Protein AF-A0A4S3J1G2-F1 (afdb_monomer)

Sequence (66 aa):
MHFSLLVGVAVGLGAIVGASGVLEVDLVFPRNETYAPTDYFPVVFALQNAERARYLKSQLKLQSSL

Structure (mmCIF, N/CA/C/O backbone):
data_AF-A0A4S3J1G2-F1
#
_entry.id   AF-A0A4S3J1G2-F1
#
loop_
_atom_site.group_PDB
_atom_site.id
_atom_site.type_symbol
_atom_site.label_atom_id
_atom_site.label_alt_id
_atom_site.label_comp_id
_atom_site.label_asym_id
_atom_site.label_entity_id
_atom_site.label_seq_id
_atom_site.pdbx_PDB_ins_code
_atom_site.Cartn_x
_atom_site.Cartn_y
_atom_site.Cartn_z
_atom_site.occupancy
_atom_site.B_iso_or_equiv
_atom_site.auth_seq_id
_atom_site.auth_comp_id
_atom_site.auth_asym_id
_atom_site.auth_atom_id
_atom_site.pdbx_PDB_model_num
ATOM 1 N N . MET A 1 1 ? -19.969 22.526 -4.586 1.00 44.16 1 MET A N 1
ATOM 2 C CA . MET A 1 1 ? -18.971 22.470 -5.680 1.00 44.16 1 MET A CA 1
ATOM 3 C C . MET A 1 1 ? -17.550 22.477 -5.104 1.00 44.16 1 MET A C 1
ATOM 5 O O . MET A 1 1 ? -16.814 23.427 -5.309 1.00 44.16 1 MET A O 1
ATOM 9 N N . HIS A 1 2 ? -17.169 21.455 -4.327 1.00 44.44 2 HIS A N 1
ATOM 10 C CA . HIS A 1 2 ? -15.878 21.446 -3.612 1.00 44.44 2 HIS A CA 1
ATOM 11 C C . HIS A 1 2 ? -15.369 20.012 -3.365 1.00 44.44 2 HIS A C 1
ATOM 13 O O . HIS A 1 2 ? -14.840 19.706 -2.311 1.00 44.44 2 HIS A O 1
ATOM 19 N N . PHE A 1 3 ? -15.590 19.096 -4.312 1.00 41.91 3 PHE A N 1
ATOM 20 C CA . PHE A 1 3 ? -15.034 17.733 -4.239 1.00 41.91 3 PHE A CA 1
ATOM 21 C C . PHE A 1 3 ? -14.303 17.328 -5.528 1.00 41.91 3 PHE A C 1
ATOM 23 O O . PHE A 1 3 ? -13.336 16.578 -5.468 1.00 41.91 3 PHE A O 1
ATOM 30 N N . SER A 1 4 ? -14.665 17.902 -6.684 1.00 48.59 4 SER A N 1
ATOM 31 C CA . SER A 1 4 ? -13.997 17.610 -7.963 1.00 48.59 4 SER A CA 1
ATOM 32 C C . SER A 1 4 ? -12.606 18.232 -8.126 1.00 48.59 4 SER A C 1
ATOM 34 O O . SER A 1 4 ? -11.820 17.721 -8.915 1.00 48.59 4 SER A O 1
ATOM 36 N N . LEU A 1 5 ? -12.268 19.300 -7.391 1.00 44.47 5 LEU A N 1
ATOM 37 C CA . LEU A 1 5 ? -10.965 19.962 -7.546 1.00 44.47 5 LEU A CA 1
ATOM 38 C C . LEU A 1 5 ? -9.821 19.132 -6.936 1.00 44.47 5 LEU A C 1
ATOM 40 O O . LEU A 1 5 ? -8.761 19.010 -7.539 1.00 44.47 5 LEU A O 1
ATOM 44 N N . LEU A 1 6 ? -10.053 18.498 -5.780 1.00 44.09 6 LEU A N 1
ATOM 45 C CA . LEU A 1 6 ? -9.046 17.669 -5.105 1.00 44.09 6 LEU A CA 1
ATOM 46 C C . LEU A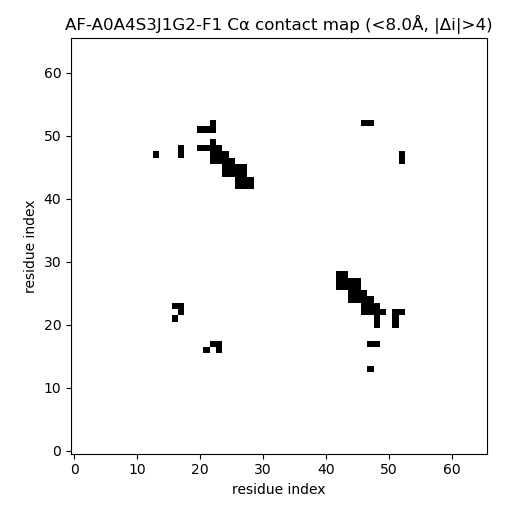 1 6 ? -8.746 16.373 -5.871 1.00 44.09 6 LEU A C 1
ATOM 48 O O . LEU A 1 6 ? -7.595 15.952 -5.936 1.00 44.09 6 LEU A O 1
ATOM 52 N N . VAL A 1 7 ? -9.761 15.772 -6.502 1.00 47.28 7 VAL A N 1
ATOM 53 C CA . VAL A 1 7 ? -9.575 14.590 -7.361 1.00 47.28 7 VAL A CA 1
ATOM 54 C C . VAL A 1 7 ? -8.786 14.957 -8.622 1.00 47.28 7 VAL A C 1
ATOM 56 O O . VAL A 1 7 ? -7.886 14.218 -9.008 1.00 47.28 7 VAL A O 1
ATOM 59 N N . GLY A 1 8 ? -9.052 16.124 -9.219 1.00 43.56 8 GLY A N 1
ATOM 60 C CA . GLY A 1 8 ? -8.311 16.611 -10.386 1.00 43.56 8 GLY A CA 1
ATOM 61 C C . GLY A 1 8 ? -6.829 16.889 -10.106 1.00 43.56 8 GLY A C 1
ATOM 62 O O . GLY A 1 8 ? -5.984 16.537 -10.925 1.00 43.56 8 GLY A O 1
ATOM 63 N N . VAL A 1 9 ? -6.497 17.455 -8.939 1.00 50.59 9 VAL A N 1
ATOM 64 C CA . VAL A 1 9 ? -5.098 17.712 -8.541 1.00 50.59 9 VAL A CA 1
ATOM 65 C C . VAL A 1 9 ? -4.350 16.411 -8.228 1.00 50.59 9 VAL A C 1
ATOM 67 O O . VAL A 1 9 ? -3.209 16.266 -8.655 1.00 50.59 9 VAL A O 1
ATOM 70 N N . ALA A 1 10 ? -4.983 15.442 -7.555 1.00 51.62 10 ALA A N 1
ATOM 71 C CA . ALA A 1 10 ? -4.357 14.149 -7.257 1.00 51.62 10 ALA A CA 1
ATOM 72 C C . ALA A 1 10 ? -4.101 13.309 -8.525 1.00 51.62 10 ALA A C 1
ATOM 74 O O . ALA A 1 10 ? -3.018 12.751 -8.684 1.00 51.62 10 ALA A O 1
ATOM 75 N N . VAL A 1 11 ? -5.062 13.269 -9.458 1.00 52.78 11 VAL A N 1
ATOM 76 C CA . VAL A 1 11 ? -4.897 12.588 -10.758 1.00 52.78 11 VAL A CA 1
ATOM 77 C C . VAL A 1 11 ? -3.857 13.304 -11.627 1.00 52.78 11 VAL A C 1
ATOM 79 O O . VAL A 1 11 ? -3.041 12.651 -12.274 1.00 52.78 11 VAL A O 1
ATOM 82 N N . GLY A 1 12 ? -3.856 14.641 -11.611 1.00 52.84 12 GLY A N 1
ATOM 83 C CA . GLY A 1 12 ? -2.867 15.459 -12.306 1.00 52.84 12 GLY A CA 1
ATOM 84 C C . GLY A 1 12 ? -1.450 15.186 -11.812 1.00 52.84 12 GLY A C 1
ATOM 85 O O . GLY A 1 12 ? -0.597 14.883 -12.636 1.00 52.84 12 GLY A O 1
ATOM 86 N N . LEU A 1 13 ? -1.217 15.218 -10.493 1.00 54.31 13 LEU A N 1
ATOM 87 C CA . LEU A 1 13 ? 0.099 14.993 -9.881 1.00 54.31 13 LEU A CA 1
ATOM 88 C C . LEU A 1 13 ? 0.643 13.574 -10.140 1.00 54.31 13 LEU A C 1
ATOM 90 O O . LEU A 1 13 ? 1.801 13.439 -10.535 1.00 54.31 13 LEU A O 1
ATOM 94 N N . GLY A 1 14 ? -0.195 12.538 -10.015 1.00 53.84 14 GLY A N 1
ATOM 95 C CA . GLY A 1 14 ? 0.206 11.153 -10.307 1.00 53.84 14 GLY A CA 1
ATOM 96 C C . GLY A 1 14 ? 0.617 10.937 -11.771 1.00 53.84 14 GLY A C 1
ATOM 97 O O . GLY A 1 14 ? 1.581 10.231 -12.067 1.00 53.84 14 GLY A O 1
ATOM 98 N N . ALA A 1 15 ? -0.036 11.627 -12.715 1.00 54.53 15 ALA A N 1
ATOM 99 C CA . ALA A 1 15 ? 0.334 11.564 -14.130 1.00 54.53 15 ALA A CA 1
ATOM 100 C C . ALA A 1 15 ? 1.684 12.249 -14.437 1.00 54.53 15 ALA A C 1
ATOM 102 O O . ALA A 1 15 ? 2.463 11.724 -15.236 1.00 54.53 15 ALA A O 1
ATOM 103 N N . ILE A 1 16 ? 1.996 13.388 -13.798 1.00 54.84 16 ILE A N 1
ATOM 104 C CA . ILE A 1 16 ? 3.295 14.077 -13.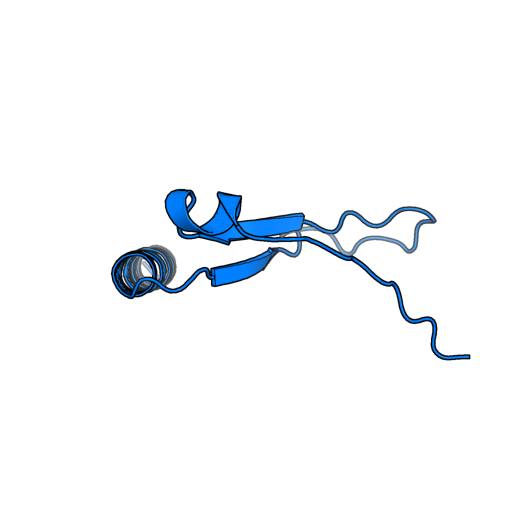978 1.00 54.84 16 ILE A CA 1
ATOM 105 C C . ILE A 1 16 ? 4.444 13.279 -13.355 1.00 54.84 16 ILE A C 1
ATOM 107 O O . ILE A 1 16 ? 5.527 13.223 -13.939 1.00 54.84 16 ILE A O 1
ATOM 111 N N . VAL A 1 17 ? 4.218 12.613 -12.215 1.00 55.84 17 VAL A N 1
ATOM 112 C CA . VAL A 1 17 ? 5.226 11.713 -11.632 1.00 55.84 17 VAL A CA 1
ATOM 113 C C . VAL A 1 17 ? 5.444 10.480 -12.510 1.00 55.84 17 VAL A C 1
ATOM 115 O O . VAL A 1 17 ? 6.597 10.105 -12.740 1.00 55.84 17 VAL A O 1
ATOM 118 N N . GLY A 1 18 ? 4.390 9.913 -13.107 1.00 57.28 18 GLY A N 1
ATOM 119 C CA . GLY A 1 18 ? 4.504 8.789 -14.044 1.00 57.28 18 GLY A CA 1
ATOM 120 C C . GLY A 1 18 ? 5.469 9.032 -15.217 1.00 57.28 18 GLY A C 1
ATOM 121 O O . GLY A 1 18 ? 6.133 8.096 -15.667 1.00 57.28 18 GLY A O 1
ATOM 122 N N . ALA A 1 19 ? 5.619 10.284 -15.665 1.00 59.78 19 ALA A N 1
ATOM 123 C CA . ALA A 1 19 ? 6.514 10.676 -16.760 1.00 59.78 19 ALA A CA 1
ATOM 124 C C . ALA A 1 19 ? 7.988 10.883 -16.346 1.00 59.78 19 ALA A C 1
ATOM 126 O O . ALA A 1 19 ? 8.863 10.958 -17.207 1.00 59.78 19 ALA A O 1
ATOM 127 N N . SER A 1 20 ? 8.294 10.955 -15.046 1.00 66.06 20 SER A N 1
ATOM 128 C CA . SER A 1 20 ? 9.639 11.279 -14.532 1.00 66.06 20 SER A CA 1
ATOM 129 C C . SER A 1 20 ? 10.633 10.107 -14.561 1.00 66.06 20 SER A C 1
ATOM 131 O O . SER A 1 20 ? 11.796 10.254 -14.184 1.00 66.06 20 SER A O 1
ATOM 133 N N . GLY A 1 21 ? 10.184 8.914 -14.966 1.00 76.88 21 GLY A N 1
ATOM 134 C CA . GLY A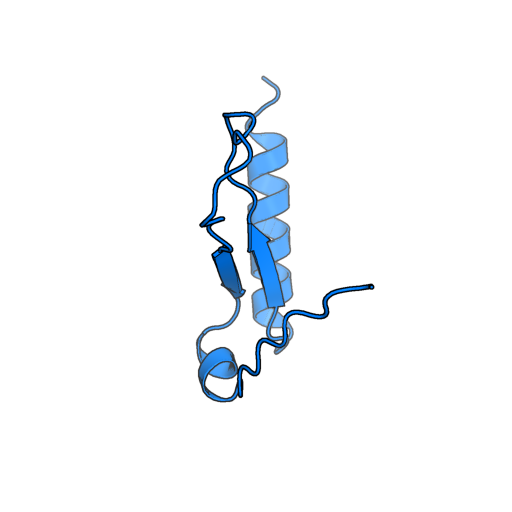 1 21 ? 10.958 7.689 -14.783 1.00 76.88 21 GLY A CA 1
ATOM 135 C C . GLY A 1 21 ? 11.152 7.330 -13.304 1.00 76.88 21 GLY A C 1
ATOM 136 O O . GLY A 1 21 ? 11.997 6.510 -12.979 1.00 76.88 21 GLY A O 1
ATOM 137 N N . VAL A 1 22 ? 10.406 7.906 -12.371 1.00 83.94 22 VAL A N 1
ATOM 138 C CA . VAL A 1 22 ? 10.441 7.476 -10.969 1.00 83.94 22 VAL A CA 1
ATOM 139 C C . VAL A 1 22 ? 9.383 6.390 -10.755 1.00 83.94 22 VAL A C 1
ATOM 141 O O . VAL A 1 22 ? 8.327 6.405 -11.386 1.00 83.94 22 VAL A O 1
ATOM 144 N N . LEU A 1 23 ? 9.704 5.403 -9.915 1.00 86.31 23 LEU A N 1
ATOM 145 C CA . LEU A 1 23 ? 8.727 4.468 -9.356 1.00 86.31 23 LEU A CA 1
ATOM 146 C C . LEU A 1 23 ? 8.211 5.091 -8.060 1.00 86.31 23 LEU A C 1
ATOM 148 O O . LEU A 1 23 ? 8.982 5.237 -7.112 1.00 86.31 23 LEU A O 1
ATOM 152 N N . GLU A 1 24 ? 6.937 5.463 -8.036 1.00 89.06 24 GLU A N 1
ATOM 153 C CA . GLU A 1 24 ? 6.277 5.969 -6.831 1.00 89.06 24 GLU A CA 1
ATOM 154 C C . GLU A 1 24 ? 5.600 4.810 -6.092 1.00 89.06 24 GLU A C 1
ATOM 156 O O . GLU A 1 24 ? 5.034 3.903 -6.714 1.00 89.06 24 GLU A O 1
ATOM 161 N N . VAL A 1 25 ? 5.711 4.826 -4.763 1.00 87.50 25 VAL A N 1
ATOM 162 C CA . VAL A 1 25 ? 5.138 3.822 -3.863 1.00 87.50 25 VAL A CA 1
ATOM 163 C C . VAL A 1 25 ? 4.347 4.548 -2.788 1.00 87.50 25 VAL A C 1
ATOM 165 O O . VAL A 1 25 ? 4.933 5.196 -1.921 1.00 87.50 25 VAL A O 1
ATOM 168 N N . ASP A 1 26 ? 3.031 4.388 -2.818 1.00 88.56 26 ASP A N 1
ATOM 169 C CA . ASP A 1 26 ? 2.125 4.999 -1.853 1.00 88.56 26 ASP A CA 1
ATOM 170 C C . ASP A 1 26 ? 1.585 3.953 -0.881 1.00 88.56 26 ASP A C 1
ATOM 172 O O . ASP A 1 26 ? 1.286 2.822 -1.268 1.00 88.56 26 ASP A O 1
ATOM 176 N N . LEU A 1 27 ? 1.400 4.345 0.380 1.00 86.62 27 LEU A N 1
ATOM 177 C CA . LEU A 1 27 ? 0.654 3.564 1.362 1.00 86.62 27 LEU A CA 1
ATOM 178 C C . LEU A 1 27 ? -0.782 4.08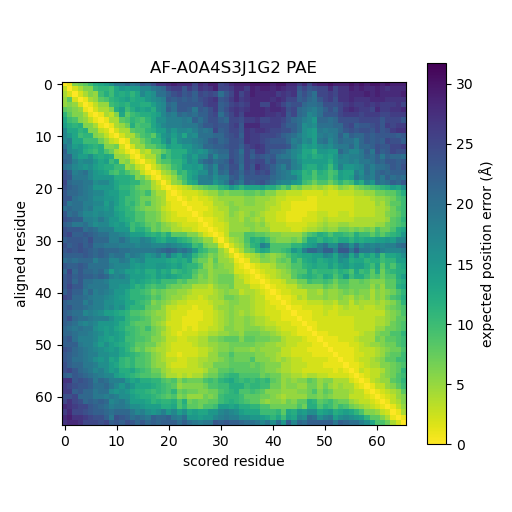4 1.430 1.00 86.62 27 LEU A C 1
ATOM 180 O O . LEU A 1 27 ? -1.022 5.234 1.804 1.00 86.62 27 LEU A O 1
ATOM 184 N N . VAL A 1 28 ? -1.741 3.229 1.085 1.00 83.50 28 VAL A N 1
ATOM 185 C CA . VAL A 1 28 ? -3.157 3.592 1.069 1.00 83.50 28 VAL A CA 1
ATOM 186 C C . VAL A 1 28 ? -3.822 3.113 2.350 1.00 83.50 28 VAL A C 1
ATOM 188 O O . VAL A 1 28 ? -3.974 1.914 2.580 1.00 83.50 28 VAL A O 1
ATOM 191 N N . PHE A 1 29 ? -4.273 4.067 3.164 1.00 77.25 29 PHE A N 1
ATOM 192 C CA . PHE A 1 29 ? -5.163 3.783 4.282 1.00 77.25 29 PHE A CA 1
ATOM 193 C C . PHE A 1 29 ? -6.609 3.707 3.785 1.00 77.25 29 PHE A C 1
ATOM 195 O O . PHE A 1 29 ? -7.031 4.565 2.998 1.00 77.25 29 PHE A O 1
ATOM 202 N N . PRO A 1 30 ? -7.394 2.714 4.227 1.00 70.94 30 PRO A N 1
ATOM 203 C CA . PRO A 1 30 ? -8.785 2.639 3.827 1.00 70.94 30 PRO A CA 1
ATOM 204 C C . PRO A 1 30 ? -9.555 3.852 4.358 1.00 70.94 30 PRO A C 1
ATOM 206 O O . PRO A 1 30 ? -9.390 4.271 5.505 1.00 70.94 30 PRO A O 1
ATOM 209 N N . ARG A 1 31 ? -10.411 4.425 3.515 1.00 71.50 31 ARG A N 1
ATOM 210 C CA . ARG A 1 31 ? -11.282 5.536 3.894 1.00 71.50 31 ARG A CA 1
ATOM 211 C C . ARG A 1 31 ? -12.633 4.949 4.266 1.00 71.50 31 ARG A C 1
ATOM 213 O O . ARG A 1 31 ? -13.356 4.561 3.357 1.00 71.50 31 ARG A O 1
ATOM 220 N N . ASN A 1 32 ? -12.916 4.818 5.564 1.00 62.12 32 ASN A N 1
ATOM 221 C CA . ASN A 1 32 ? -14.231 5.107 6.173 1.00 62.12 32 ASN A CA 1
ATOM 222 C C . ASN A 1 32 ? -14.519 4.414 7.510 1.00 62.12 32 ASN A C 1
ATOM 224 O O . ASN A 1 32 ? -15.586 4.653 8.064 1.00 62.12 32 ASN A O 1
ATOM 228 N N . GLU A 1 33 ? -13.605 3.643 8.093 1.00 62.84 33 GLU A N 1
ATOM 229 C CA . GLU A 1 33 ? -13.849 3.053 9.413 1.00 62.84 33 GLU A CA 1
ATOM 230 C C . GLU A 1 33 ? -12.597 3.167 10.279 1.00 62.84 33 GLU A C 1
ATOM 232 O O . GLU A 1 33 ? -11.477 2.933 9.821 1.00 62.84 33 GLU A O 1
ATOM 237 N N . THR A 1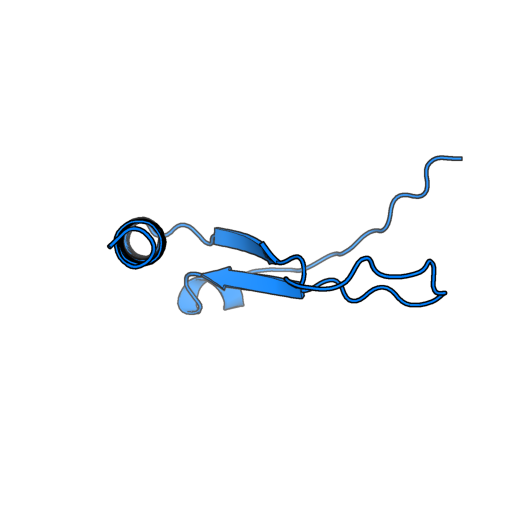 34 ? -12.773 3.561 11.542 1.00 71.69 34 THR A N 1
ATOM 238 C CA . THR A 1 34 ? -11.743 3.328 12.553 1.00 71.69 34 THR A CA 1
ATOM 239 C C . THR A 1 34 ? -11.607 1.820 12.688 1.00 71.69 34 THR A C 1
ATOM 241 O O . THR A 1 34 ? -12.496 1.162 13.225 1.00 71.69 34 THR A O 1
ATOM 244 N N . TYR A 1 35 ? -10.512 1.268 12.173 1.00 67.56 35 TYR A N 1
ATOM 245 C CA . TYR A 1 35 ? -10.225 -0.150 12.323 1.00 67.56 35 TYR A CA 1
ATOM 246 C C . TYR A 1 35 ? -10.012 -0.460 13.799 1.00 67.56 35 TYR A C 1
ATOM 248 O O . TYR A 1 35 ? -9.111 0.090 14.436 1.00 67.56 35 TYR A O 1
ATOM 256 N N . ALA A 1 36 ? -10.856 -1.335 14.344 1.00 77.50 36 ALA A N 1
ATOM 257 C CA . ALA A 1 36 ? -10.606 -1.907 15.654 1.00 77.50 36 ALA A CA 1
ATOM 258 C C . ALA A 1 36 ? -9.256 -2.646 15.626 1.00 77.50 36 ALA A C 1
ATOM 260 O O . ALA A 1 36 ? -8.928 -3.259 14.603 1.00 77.50 36 ALA A O 1
ATOM 261 N N . PRO A 1 37 ? -8.475 -2.616 16.720 1.00 79.62 37 PRO A N 1
ATOM 262 C CA . PRO A 1 37 ? -7.292 -3.452 16.836 1.00 79.62 37 PRO A CA 1
ATOM 263 C C . PRO A 1 37 ? -7.657 -4.909 16.545 1.00 79.62 37 PRO A C 1
ATOM 265 O O . PRO A 1 37 ? -8.569 -5.469 17.150 1.00 79.62 37 PRO A O 1
ATOM 268 N N . THR A 1 38 ? -6.964 -5.500 15.584 1.00 78.69 38 THR A N 1
ATOM 269 C CA . THR A 1 38 ? -7.142 -6.885 15.159 1.00 78.69 38 THR A CA 1
ATOM 270 C C . THR A 1 38 ? -5.769 -7.480 14.896 1.00 78.69 38 THR A C 1
ATOM 272 O O . THR A 1 38 ? -4.820 -6.752 14.596 1.00 78.69 38 THR A O 1
ATOM 275 N N . ASP A 1 39 ? -5.670 -8.802 14.987 1.00 83.88 39 ASP A N 1
ATOM 276 C CA . ASP A 1 39 ? -4.431 -9.534 14.731 1.00 83.88 39 ASP A CA 1
ATOM 277 C C . ASP A 1 39 ? -3.928 -9.345 13.286 1.00 83.88 39 ASP A C 1
ATOM 279 O O . ASP A 1 39 ? -2.741 -9.529 13.014 1.00 83.88 39 ASP A O 1
ATOM 283 N N . TYR A 1 40 ? -4.807 -8.936 12.358 1.00 79.56 40 TYR A N 1
ATOM 284 C CA . TYR A 1 40 ? -4.479 -8.742 10.945 1.00 79.56 40 TYR A CA 1
ATOM 285 C C . TYR A 1 40 ? -4.896 -7.363 10.430 1.00 79.56 40 TYR A C 1
ATOM 287 O O . TYR A 1 40 ? -6.076 -7.092 10.216 1.00 79.56 40 TYR A O 1
ATOM 295 N N . PHE A 1 41 ? -3.912 -6.507 10.144 1.00 79.00 41 PHE A N 1
ATOM 296 C CA . PHE A 1 41 ? -4.141 -5.196 9.538 1.00 79.00 41 PHE A CA 1
ATOM 297 C C . PHE A 1 41 ? -3.776 -5.198 8.043 1.00 79.00 41 PHE A C 1
ATOM 299 O O . PHE A 1 41 ? -2.633 -5.520 7.701 1.00 79.00 41 PHE A O 1
ATOM 306 N N . PRO A 1 42 ? -4.702 -4.837 7.132 1.00 77.81 42 PRO A N 1
ATOM 307 C CA . PRO A 1 42 ? -4.392 -4.776 5.711 1.00 77.81 42 PRO A CA 1
ATOM 308 C C . PRO A 1 42 ? -3.485 -3.576 5.405 1.00 77.81 42 PRO A C 1
ATOM 310 O O . PRO A 1 42 ? -3.856 -2.425 5.619 1.00 77.81 42 PRO A O 1
ATOM 313 N N . VAL A 1 43 ? -2.303 -3.848 4.850 1.00 80.81 43 VAL A N 1
ATOM 314 C CA . VAL A 1 43 ? -1.369 -2.831 4.343 1.00 80.81 43 VAL A CA 1
ATOM 315 C C . VAL A 1 43 ? -1.417 -2.867 2.818 1.00 80.81 43 VAL A C 1
ATOM 317 O O . VAL A 1 43 ? -1.025 -3.863 2.210 1.00 80.81 43 VAL A O 1
ATOM 320 N N . VAL A 1 44 ? -1.913 -1.798 2.194 1.00 85.75 44 VAL A N 1
ATOM 321 C CA . VAL A 1 44 ? -2.069 -1.717 0.735 1.00 85.75 44 VAL A CA 1
ATOM 322 C C . VAL A 1 44 ? -1.060 -0.731 0.161 1.00 85.75 44 VAL A C 1
ATOM 324 O O . VAL A 1 44 ? -1.090 0.452 0.491 1.00 85.75 44 VAL A O 1
ATOM 327 N N . PHE A 1 45 ? -0.200 -1.215 -0.735 1.00 88.06 45 PHE A N 1
ATOM 328 C CA . PHE A 1 45 ? 0.724 -0.377 -1.495 1.00 88.06 45 PHE A CA 1
ATOM 329 C C . PHE A 1 45 ? 0.170 -0.106 -2.893 1.00 88.06 45 PHE A C 1
ATOM 331 O O . PHE A 1 45 ? -0.167 -1.050 -3.612 1.00 88.06 45 PHE A O 1
ATOM 338 N N . ALA A 1 46 ? 0.112 1.161 -3.297 1.00 88.31 46 ALA A N 1
ATOM 339 C CA . ALA A 1 46 ? -0.118 1.532 -4.687 1.00 88.31 46 ALA A CA 1
ATOM 340 C C . ALA A 1 46 ? 1.230 1.816 -5.358 1.00 88.31 46 ALA A C 1
ATOM 342 O O . ALA A 1 46 ? 2.042 2.580 -4.843 1.00 88.31 46 ALA A O 1
ATOM 343 N N . LEU A 1 47 ? 1.477 1.164 -6.494 1.00 88.62 47 LEU A N 1
ATOM 344 C CA . LEU A 1 47 ? 2.684 1.358 -7.294 1.00 88.62 47 LEU A CA 1
ATOM 345 C C . LEU A 1 47 ? 2.311 2.115 -8.562 1.00 88.62 47 LEU A C 1
ATOM 347 O O . LEU A 1 47 ? 1.472 1.646 -9.335 1.00 88.62 47 LEU A O 1
ATOM 351 N N . GLN A 1 48 ? 2.959 3.250 -8.799 1.00 88.25 48 GLN A N 1
ATOM 352 C CA . GLN A 1 48 ? 2.815 3.991 -10.051 1.00 88.25 48 GLN A CA 1
ATOM 353 C C . GLN A 1 48 ? 4.066 3.786 -10.907 1.00 88.25 48 GLN A C 1
ATOM 355 O O . GLN A 1 48 ? 5.170 3.712 -10.381 1.00 88.25 48 GLN A O 1
ATOM 360 N N . ASN A 1 49 ? 3.894 3.703 -12.231 1.00 86.44 49 ASN A N 1
ATOM 361 C CA . ASN A 1 49 ? 4.924 3.275 -13.192 1.00 86.44 49 ASN A CA 1
ATOM 362 C C . ASN A 1 49 ? 5.219 1.755 -13.152 1.00 86.44 49 ASN A C 1
ATOM 364 O O . ASN A 1 49 ? 6.250 1.284 -12.664 1.00 86.44 49 ASN A O 1
ATOM 368 N N . ALA A 1 50 ? 4.293 0.972 -13.719 1.00 84.50 50 ALA A N 1
ATOM 369 C CA . ALA A 1 50 ? 4.356 -0.494 -13.754 1.00 84.50 50 ALA A CA 1
ATOM 370 C C . ALA A 1 50 ? 5.581 -1.047 -14.506 1.00 84.50 50 ALA A C 1
ATOM 372 O O . ALA A 1 50 ? 6.118 -2.092 -14.134 1.00 84.50 50 ALA A O 1
ATOM 373 N N . GLU A 1 51 ? 6.052 -0.338 -15.537 1.00 88.31 51 GLU A N 1
ATOM 374 C CA . GLU A 1 51 ? 7.246 -0.727 -16.291 1.00 88.31 51 GLU A CA 1
ATOM 375 C C . GLU A 1 51 ? 8.479 -0.785 -15.386 1.00 88.31 51 GLU A C 1
ATOM 377 O O . GLU A 1 51 ? 9.303 -1.686 -15.527 1.00 88.31 51 GLU A O 1
ATOM 382 N N . ARG A 1 52 ? 8.587 0.130 -14.416 1.00 86.19 52 ARG A N 1
ATOM 383 C CA . ARG A 1 52 ? 9.686 0.154 -13.445 1.00 86.19 52 ARG A CA 1
ATOM 384 C C . ARG A 1 52 ? 9.438 -0.729 -12.232 1.00 86.19 52 ARG A C 1
ATOM 386 O O . ARG A 1 52 ? 10.393 -1.301 -11.705 1.00 86.19 52 ARG A O 1
ATOM 393 N N . ALA A 1 53 ? 8.179 -0.910 -11.834 1.00 87.50 53 ALA A N 1
ATOM 394 C CA . ALA A 1 53 ? 7.797 -1.787 -10.726 1.00 87.50 53 ALA A CA 1
ATOM 395 C C . ALA A 1 53 ? 8.340 -3.220 -10.883 1.00 87.50 53 ALA A C 1
ATOM 397 O O . ALA A 1 53 ? 8.670 -3.862 -9.890 1.00 87.50 53 ALA A O 1
ATOM 398 N N . ARG A 1 54 ? 8.534 -3.704 -12.119 1.00 87.69 54 ARG A N 1
ATOM 399 C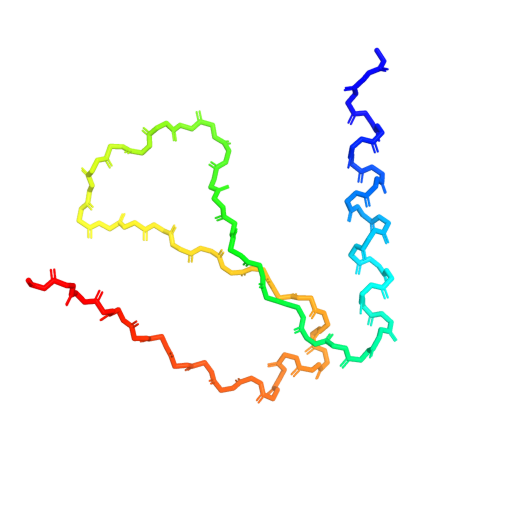 CA . ARG A 1 54 ? 9.135 -5.024 -12.397 1.00 87.69 54 ARG A CA 1
ATOM 400 C C . ARG A 1 54 ? 10.545 -5.221 -11.821 1.00 87.69 54 ARG A C 1
ATOM 402 O O . ARG A 1 54 ? 10.983 -6.358 -11.675 1.00 87.69 54 ARG A O 1
ATOM 409 N N . TYR A 1 55 ? 11.272 -4.134 -11.560 1.00 89.19 55 TYR A N 1
ATOM 410 C CA . TYR A 1 55 ? 12.631 -4.170 -11.014 1.00 89.19 55 TYR A CA 1
ATOM 411 C C . TYR A 1 55 ? 12.653 -4.016 -9.487 1.00 89.19 55 TYR A C 1
ATOM 413 O O . TYR A 1 55 ? 13.715 -4.153 -8.874 1.00 89.19 55 TYR A O 1
ATOM 421 N N . LEU A 1 56 ? 11.502 -3.746 -8.860 1.00 86.62 56 LEU A N 1
ATOM 422 C CA . LEU A 1 56 ? 11.386 -3.614 -7.415 1.00 86.62 56 LEU A CA 1
ATOM 423 C C . LEU A 1 56 ? 11.603 -4.976 -6.744 1.00 86.62 56 LEU A C 1
ATOM 425 O O . LEU A 1 56 ? 10.831 -5.915 -6.932 1.00 86.62 56 LEU A O 1
ATOM 429 N N . LYS A 1 57 ? 12.639 -5.076 -5.909 1.00 87.50 57 LYS A N 1
ATOM 430 C CA . LYS A 1 57 ? 12.808 -6.197 -4.978 1.00 87.50 57 LYS A CA 1
ATOM 431 C C . LYS A 1 57 ? 12.215 -5.812 -3.630 1.00 87.50 57 LYS A C 1
ATOM 433 O O . LYS A 1 57 ? 12.892 -5.216 -2.797 1.00 87.50 57 LYS A O 1
ATOM 438 N N . SER A 1 58 ? 10.949 -6.151 -3.421 1.00 75.94 58 SER A N 1
ATOM 439 C CA . SER A 1 58 ? 10.261 -5.849 -2.168 1.00 75.94 58 SER A CA 1
ATOM 440 C C . SER A 1 58 ? 10.801 -6.721 -1.032 1.00 75.94 58 SER A C 1
ATOM 442 O O . SER A 1 58 ? 10.773 -7.951 -1.100 1.00 75.94 58 SER A O 1
ATOM 444 N N . GLN A 1 59 ? 11.301 -6.082 0.022 1.00 81.56 59 GLN A N 1
ATOM 445 C CA . GLN A 1 59 ? 11.649 -6.715 1.292 1.00 81.56 59 GLN A CA 1
ATOM 446 C C . GLN A 1 59 ? 10.914 -5.952 2.390 1.00 81.56 59 GLN A C 1
ATOM 448 O O . GLN A 1 59 ? 11.364 -4.895 2.827 1.00 81.56 59 GLN A O 1
ATOM 453 N N . LEU A 1 60 ? 9.755 -6.464 2.801 1.00 77.44 60 LEU A N 1
ATOM 454 C CA . LEU A 1 60 ? 9.004 -5.886 3.907 1.00 77.44 60 LEU A CA 1
ATOM 455 C C . LEU A 1 60 ? 9.566 -6.449 5.214 1.00 77.44 60 LEU A C 1
ATOM 457 O O . LEU A 1 60 ? 9.466 -7.648 5.470 1.00 77.44 60 LEU A O 1
ATOM 461 N N . LYS A 1 61 ? 10.168 -5.588 6.033 1.00 82.25 61 LYS A N 1
ATOM 462 C CA . LYS A 1 61 ? 10.549 -5.927 7.406 1.00 82.25 61 LYS A CA 1
ATOM 463 C C . LYS A 1 61 ? 9.670 -5.130 8.351 1.00 82.25 61 LYS A C 1
ATOM 465 O O . LYS A 1 61 ? 9.737 -3.905 8.359 1.00 82.25 61 LYS A O 1
ATOM 470 N N . LEU A 1 62 ? 8.863 -5.823 9.146 1.00 76.88 62 LEU A N 1
ATOM 471 C CA . LEU A 1 62 ? 8.196 -5.193 10.275 1.00 76.88 62 LEU A CA 1
ATOM 472 C C . LEU A 1 62 ? 9.244 -5.014 11.375 1.00 76.88 62 LEU A C 1
ATOM 474 O O . LEU A 1 62 ? 9.787 -5.995 11.880 1.00 76.88 62 LEU A O 1
ATOM 478 N N . GLN A 1 63 ? 9.568 -3.768 11.714 1.00 76.31 63 GLN A N 1
ATOM 479 C CA . GLN A 1 63 ? 10.342 -3.481 12.917 1.00 76.31 63 GLN A CA 1
ATOM 480 C C . GLN A 1 63 ? 9.381 -3.335 14.093 1.00 76.31 63 GLN A C 1
ATOM 482 O O . GLN A 1 63 ? 8.608 -2.383 14.155 1.00 76.31 63 GLN A O 1
ATOM 487 N N . SER A 1 64 ? 9.441 -4.277 15.031 1.00 76.56 64 SER A N 1
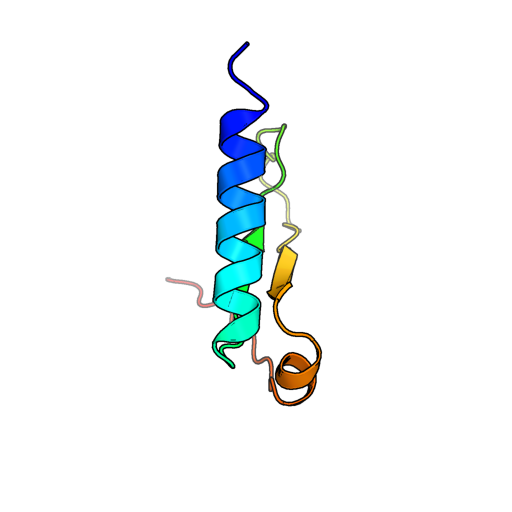ATOM 488 C CA . SER A 1 64 ? 8.858 -4.104 16.358 1.00 76.56 64 SER A CA 1
ATOM 489 C C . SER A 1 64 ? 9.828 -3.288 17.211 1.00 76.56 64 SER A C 1
ATOM 491 O O . SER A 1 64 ? 1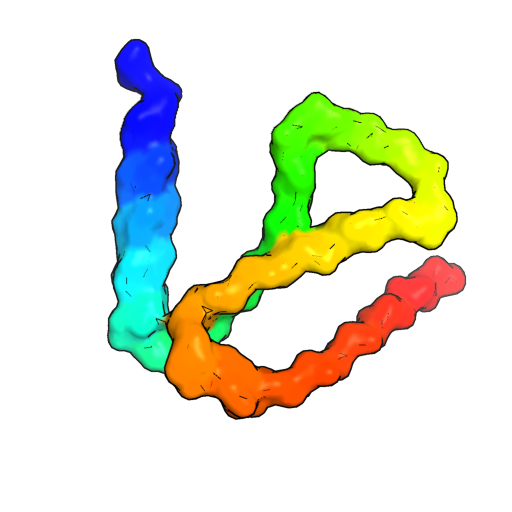0.965 -3.716 17.417 1.00 76.56 64 SER A O 1
ATOM 493 N N . SER A 1 65 ? 9.397 -2.128 17.707 1.00 62.31 65 SER A N 1
ATOM 494 C CA . SER A 1 65 ? 10.110 -1.457 18.794 1.00 62.31 65 SER A CA 1
ATOM 495 C C . SER A 1 65 ? 9.673 -2.125 20.093 1.00 62.31 65 SER A C 1
ATOM 497 O O . SER A 1 65 ? 8.506 -2.019 20.466 1.00 62.31 65 SER A O 1
ATOM 499 N N . LEU A 1 66 ? 10.587 -2.875 20.708 1.00 56.88 66 LEU A N 1
ATOM 500 C CA . LEU A 1 66 ? 10.478 -3.270 22.113 1.00 56.88 66 LEU A CA 1
ATOM 501 C C . LEU A 1 66 ? 10.880 -2.091 23.002 1.00 56.88 66 LEU A C 1
ATOM 503 O O . LEU A 1 66 ? 11.747 -1.303 22.552 1.00 56.88 66 LEU A O 1
#

Radius of gyration: 15.91 Å; Cα contacts (8 Å, |Δi|>4): 39; chains: 1; bounding box: 32×32×39 Å

Solvent-accessible surface area (backbone atoms only — not comparable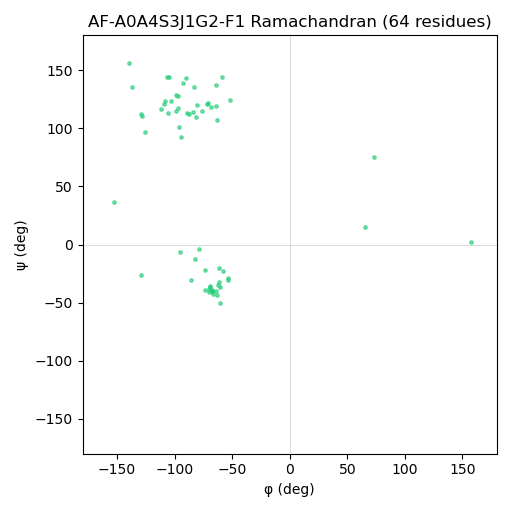 to full-atom values): 4633 Å² total; per-residue (Å²): 143,85,62,69,64,64,54,52,51,54,54,49,52,54,54,58,46,50,73,68,78,48,70,49,78,44,81,55,77,82,90,86,66,88,76,70,94,60,101,74,78,90,81,44,74,47,73,44,36,69,85,56,51,76,73,62,81,86,78,90,75,88,80,81,85,129

Mean predicted aligned error: 11.98 Å

pLDDT: mean 71.44, std 15.39, range [41.91, 89.19]

InterPro domains:
  IPR055560 Domain of unknown function DUF7136 [PF23584] (19-62)

Foldseek 3Di:
DPDVVVVVVVVVVLVVVLVPPDWDKDWDDDPDDDDDDDPDDDTDIDIRNVVCVVVDDDDDDDDDDD

Secondary structure (DSSP, 8-state):
--SHHHHHHHHHHHHHHHTTT--EEEEE--SS--PPP-S----EEEEE-HHHHTT-----------

Organism: NCBI:txid1220188